Protein AF-A0A836UHG2-F1 (afdb_monomer_lite)

pLDDT: mean 84.8, std 13.25, range [33.22, 97.25]

Structure (mmCIF, N/CA/C/O backbone):
data_AF-A0A836UHG2-F1
#
_entry.id   AF-A0A836UHG2-F1
#
loop_
_atom_site.group_PDB
_atom_site.id
_atom_site.type_symbol
_atom_site.label_atom_id
_atom_site.label_alt_id
_atom_site.label_comp_id
_atom_site.label_asym_id
_atom_site.label_entity_id
_atom_site.label_seq_id
_atom_site.pdbx_PDB_ins_code
_atom_site.Cartn_x
_atom_site.Cartn_y
_atom_site.Cartn_z
_atom_site.occupancy
_atom_site.B_iso_or_equiv
_atom_site.auth_seq_id
_atom_site.auth_comp_id
_atom_site.auth_asym_id
_atom_site.auth_atom_id
_atom_site.pdbx_PDB_model_num
ATOM 1 N N . MET A 1 1 ? -30.966 6.995 5.534 1.00 38.66 1 MET A N 1
ATOM 2 C CA . MET A 1 1 ? -29.952 7.914 4.974 1.00 38.66 1 MET A CA 1
ATOM 3 C C . MET A 1 1 ? -28.643 7.606 5.681 1.00 38.66 1 MET A C 1
ATOM 5 O O . MET A 1 1 ? -28.477 8.060 6.799 1.00 38.66 1 MET A O 1
ATOM 9 N N . GLN A 1 2 ? -27.803 6.732 5.120 1.00 44.62 2 GLN A N 1
ATOM 10 C CA . GLN A 1 2 ? -26.556 6.280 5.769 1.00 44.62 2 GLN A CA 1
ATOM 11 C C . GLN A 1 2 ? -25.482 5.831 4.751 1.00 44.62 2 GLN A C 1
ATOM 13 O O . GLN A 1 2 ? -24.629 5.022 5.074 1.00 44.62 2 GLN A O 1
ATOM 18 N N . MET A 1 3 ? -25.525 6.335 3.509 1.00 44.25 3 MET A N 1
ATOM 19 C CA . MET A 1 3 ? -24.580 5.938 2.446 1.00 44.25 3 MET A CA 1
ATOM 20 C C . MET A 1 3 ? -23.445 6.946 2.197 1.00 44.25 3 MET A C 1
ATOM 22 O O . MET A 1 3 ? -22.559 6.649 1.415 1.00 44.25 3 MET A O 1
ATOM 26 N N . GLN A 1 4 ? -23.440 8.122 2.838 1.00 51.31 4 GLN A N 1
ATOM 27 C CA . GLN A 1 4 ? -22.414 9.149 2.573 1.00 51.31 4 GLN A CA 1
ATOM 28 C C . GLN A 1 4 ? -21.126 8.986 3.391 1.00 51.31 4 GLN A C 1
ATOM 30 O O . GLN A 1 4 ? -20.094 9.501 2.979 1.00 51.31 4 GLN A O 1
ATOM 35 N N . THR A 1 5 ? -21.163 8.288 4.529 1.00 56.12 5 THR A N 1
ATOM 36 C CA . THR A 1 5 ? -20.009 8.220 5.440 1.00 56.12 5 THR A CA 1
ATOM 37 C C . THR A 1 5 ? -18.898 7.311 4.900 1.00 56.12 5 THR A C 1
ATOM 39 O O . THR A 1 5 ? -17.748 7.728 4.866 1.00 56.12 5 THR A O 1
ATOM 42 N N . GLY A 1 6 ? -19.245 6.134 4.362 1.00 64.19 6 GLY A N 1
ATOM 43 C CA . GLY A 1 6 ? -18.251 5.149 3.910 1.00 64.19 6 GLY A CA 1
ATOM 44 C C . GLY A 1 6 ? -17.479 5.544 2.645 1.00 64.19 6 GLY A C 1
ATOM 45 O O . GLY A 1 6 ? -16.294 5.259 2.538 1.00 64.19 6 GLY A O 1
ATOM 46 N N . GLU A 1 7 ? -18.109 6.243 1.695 1.00 67.50 7 GLU A N 1
ATOM 47 C CA . GLU A 1 7 ? -17.431 6.681 0.461 1.00 67.50 7 GLU A CA 1
ATOM 48 C C . GLU A 1 7 ? -16.436 7.821 0.731 1.00 67.50 7 GLU A C 1
ATOM 50 O O . GLU A 1 7 ? -15.350 7.859 0.151 1.00 67.50 7 GLU A O 1
ATOM 55 N N . PHE A 1 8 ? -16.767 8.720 1.664 1.00 69.31 8 PHE A N 1
ATOM 56 C CA . PHE A 1 8 ? -15.872 9.794 2.090 1.00 69.31 8 PHE A CA 1
ATOM 57 C C . PHE A 1 8 ? -14.673 9.253 2.884 1.00 69.31 8 PHE A C 1
ATOM 59 O O . PHE A 1 8 ? -13.538 9.647 2.625 1.00 69.31 8 PHE A O 1
ATOM 66 N N . GLU A 1 9 ? -14.910 8.311 3.800 1.00 71.19 9 GLU A N 1
ATOM 67 C CA . GLU A 1 9 ? -13.854 7.627 4.559 1.00 71.19 9 GLU A CA 1
ATOM 68 C C . GLU A 1 9 ? -12.925 6.819 3.645 1.00 71.19 9 GLU A C 1
ATOM 70 O O . GLU A 1 9 ? -11.705 6.942 3.750 1.00 71.19 9 GLU A O 1
ATOM 75 N N . ALA A 1 10 ? -13.487 6.069 2.692 1.00 70.88 10 ALA A N 1
ATOM 76 C CA . ALA A 1 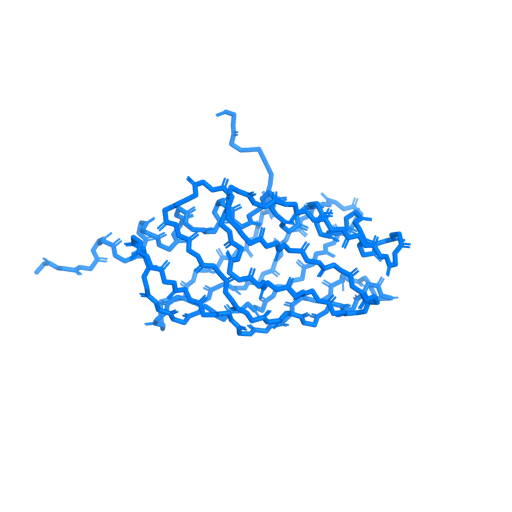10 ? -12.711 5.339 1.694 1.00 70.88 10 ALA A CA 1
ATOM 77 C C . ALA A 1 10 ? -11.867 6.287 0.829 1.00 70.88 10 ALA A C 1
ATOM 79 O O . ALA A 1 10 ? -10.689 6.030 0.601 1.00 70.88 10 ALA A O 1
ATOM 80 N N . THR A 1 11 ? -12.434 7.415 0.393 1.00 74.00 11 THR A N 1
ATOM 81 C CA . THR A 1 11 ? -11.700 8.421 -0.392 1.00 74.00 11 THR A CA 1
ATOM 82 C C . THR A 1 11 ? -10.532 9.017 0.398 1.00 74.00 11 THR A C 1
ATOM 84 O O . THR A 1 11 ? -9.431 9.143 -0.135 1.00 74.00 11 THR A O 1
ATOM 87 N N . ASN A 1 12 ? -10.742 9.350 1.674 1.00 75.00 12 ASN A N 1
ATOM 88 C CA . ASN A 1 12 ? -9.687 9.887 2.534 1.00 75.00 12 ASN A CA 1
ATOM 89 C C . ASN A 1 12 ? -8.569 8.853 2.766 1.00 75.00 12 ASN A C 1
ATOM 91 O O . ASN A 1 12 ? -7.389 9.174 2.661 1.00 75.00 12 ASN A O 1
ATOM 95 N N . LEU A 1 13 ? -8.930 7.583 2.981 1.00 77.00 13 LEU A N 1
ATOM 96 C CA . LEU A 1 13 ? -7.965 6.489 3.093 1.00 77.00 13 LEU A CA 1
ATOM 97 C C . LEU A 1 13 ? -7.116 6.336 1.822 1.00 77.00 13 LEU A C 1
ATOM 99 O O . LEU A 1 13 ? -5.897 6.189 1.907 1.00 77.00 13 LEU A O 1
ATOM 103 N N . VAL A 1 14 ? -7.744 6.387 0.643 1.00 78.06 14 VAL A N 1
ATOM 104 C CA . VAL A 1 14 ? -7.039 6.321 -0.648 1.00 78.06 14 VAL A CA 1
ATOM 105 C C . VAL A 1 14 ? -5.991 7.432 -0.751 1.00 78.06 14 VAL A C 1
ATOM 107 O O . VAL A 1 14 ? -4.883 7.176 -1.220 1.00 78.06 14 VAL A O 1
ATOM 110 N N . GLN A 1 15 ? -6.298 8.638 -0.264 1.00 74.94 15 GLN A N 1
ATOM 111 C CA . GLN A 1 15 ? -5.358 9.763 -0.242 1.00 74.94 15 GLN A CA 1
ATOM 112 C C . GLN A 1 15 ? -4.185 9.539 0.719 1.00 74.94 15 GLN A C 1
ATOM 114 O O . GLN A 1 15 ? -3.049 9.846 0.363 1.00 74.94 15 GLN A O 1
ATOM 119 N N . THR A 1 16 ? -4.419 8.966 1.900 1.00 74.56 16 THR A N 1
ATOM 120 C CA . THR A 1 16 ? -3.332 8.609 2.825 1.00 74.56 16 THR A CA 1
ATOM 121 C C . THR A 1 16 ? -2.408 7.550 2.213 1.00 74.56 16 THR A C 1
ATOM 123 O O . THR A 1 16 ? -1.185 7.707 2.207 1.00 74.56 16 THR A O 1
ATOM 126 N N . LEU A 1 17 ? -2.982 6.498 1.617 1.00 80.00 17 LEU A N 1
ATOM 127 C CA . LEU A 1 17 ? -2.232 5.414 0.968 1.00 80.00 17 LEU A CA 1
ATOM 128 C C . LEU A 1 17 ? -1.409 5.891 -0.229 1.00 80.00 17 LEU A C 1
ATOM 130 O O . LEU A 1 17 ? -0.365 5.317 -0.533 1.00 80.00 17 LEU A O 1
ATOM 134 N N . ALA A 1 18 ? -1.867 6.948 -0.891 1.00 80.06 18 ALA A N 1
ATOM 135 C CA . ALA A 1 18 ? -1.249 7.552 -2.060 1.00 80.06 18 ALA A CA 1
ATOM 136 C C . ALA A 1 18 ? 0.246 7.860 -1.834 1.00 80.06 18 ALA A C 1
ATOM 138 O O . ALA A 1 18 ? 1.112 7.457 -2.619 1.00 80.06 18 ALA A O 1
ATOM 139 N N . VAL A 1 19 ? 0.559 8.504 -0.703 1.00 79.19 19 VAL A N 1
ATOM 140 C CA . VAL A 1 19 ? 1.932 8.871 -0.327 1.00 79.19 19 VAL A CA 1
ATOM 141 C C . VAL A 1 19 ? 2.766 7.627 -0.028 1.00 79.19 19 VAL A C 1
ATOM 143 O O . VAL A 1 19 ? 3.877 7.490 -0.549 1.00 79.19 19 VAL A O 1
ATOM 146 N N . THR A 1 20 ? 2.225 6.696 0.761 1.00 85.88 20 THR A N 1
ATOM 147 C CA . THR A 1 20 ? 2.912 5.446 1.106 1.00 85.88 20 THR A CA 1
ATOM 148 C C . THR A 1 20 ? 3.215 4.616 -0.138 1.00 85.88 20 THR A C 1
ATOM 150 O O . THR A 1 20 ? 4.337 4.137 -0.293 1.00 85.88 20 THR A O 1
ATOM 153 N N . PHE A 1 21 ? 2.272 4.497 -1.076 1.00 87.88 21 PHE A N 1
ATOM 154 C CA . PHE A 1 21 ? 2.483 3.770 -2.326 1.00 87.88 21 PHE A CA 1
ATOM 155 C C . PHE A 1 21 ? 3.523 4.439 -3.212 1.00 87.88 21 PHE A C 1
ATOM 157 O O . PHE A 1 21 ? 4.369 3.745 -3.767 1.00 87.88 21 PHE A O 1
ATOM 164 N N . GLN A 1 22 ? 3.535 5.768 -3.315 1.00 84.25 22 GLN A N 1
ATOM 165 C CA . GLN A 1 22 ? 4.571 6.456 -4.081 1.00 84.25 22 GLN A CA 1
ATOM 166 C C . GLN A 1 22 ? 5.971 6.176 -3.518 1.00 84.25 22 GLN A C 1
ATOM 168 O O . GLN A 1 22 ? 6.900 5.889 -4.276 1.00 84.25 22 GLN A O 1
ATOM 173 N N . GLN A 1 23 ? 6.134 6.236 -2.197 1.00 83.69 23 GLN A N 1
ATOM 174 C CA . GLN A 1 23 ? 7.415 5.919 -1.569 1.00 83.69 23 GLN A CA 1
ATOM 175 C C . GLN A 1 23 ? 7.758 4.426 -1.706 1.00 83.69 23 GLN A C 1
ATOM 177 O O . GLN A 1 23 ? 8.910 4.084 -1.976 1.00 83.69 23 GLN A O 1
ATOM 182 N N . GLY A 1 24 ? 6.755 3.548 -1.623 1.00 84.75 24 GLY A N 1
ATOM 183 C CA . GLY A 1 24 ? 6.884 2.124 -1.913 1.00 84.75 24 GLY A CA 1
ATOM 184 C C . GLY A 1 24 ? 7.374 1.853 -3.331 1.00 84.75 24 GLY A C 1
ATOM 185 O O . GLY A 1 24 ? 8.263 1.030 -3.506 1.00 84.75 24 GLY A O 1
ATOM 186 N N . ILE A 1 25 ? 6.883 2.578 -4.344 1.00 86.75 25 ILE A N 1
ATOM 187 C CA . ILE A 1 25 ? 7.352 2.449 -5.733 1.00 86.75 25 ILE A CA 1
ATOM 188 C C . ILE A 1 25 ? 8.843 2.779 -5.835 1.00 86.75 25 ILE A C 1
ATOM 190 O O . ILE A 1 25 ? 9.585 2.060 -6.506 1.00 86.75 25 ILE A O 1
ATOM 194 N N . VAL A 1 26 ? 9.298 3.844 -5.169 1.00 85.06 26 VAL A N 1
ATOM 195 C CA . VAL A 1 26 ? 10.723 4.215 -5.151 1.00 85.06 26 VAL A CA 1
ATOM 196 C C . VAL A 1 26 ? 11.557 3.112 -4.491 1.00 85.06 26 VAL A C 1
ATOM 198 O O . VAL A 1 26 ? 12.581 2.712 -5.043 1.00 85.06 26 VAL A O 1
ATOM 201 N N . ALA A 1 27 ? 11.099 2.573 -3.358 1.00 84.62 27 ALA A N 1
ATOM 202 C CA . ALA A 1 27 ? 11.763 1.462 -2.677 1.00 84.62 27 ALA A CA 1
ATOM 203 C C . ALA A 1 27 ? 11.755 0.166 -3.514 1.00 84.62 27 ALA A C 1
ATOM 205 O O . ALA A 1 27 ? 12.769 -0.517 -3.608 1.00 84.62 27 ALA A O 1
ATOM 206 N N . ALA A 1 28 ? 10.656 -0.146 -4.203 1.00 83.69 28 ALA A N 1
ATOM 207 C CA . ALA A 1 28 ? 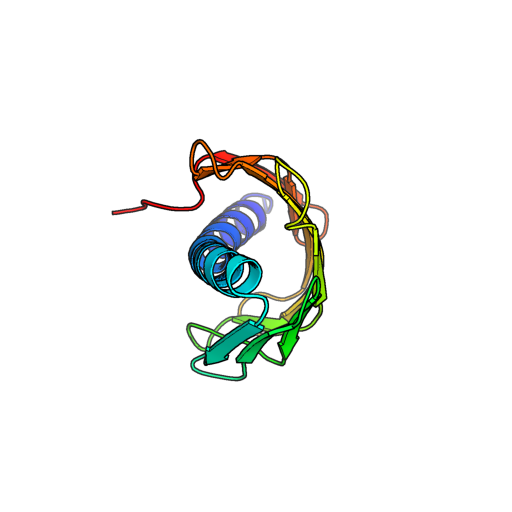10.540 -1.317 -5.073 1.00 83.69 28 ALA A CA 1
ATOM 208 C C . ALA A 1 28 ? 11.511 -1.254 -6.257 1.00 83.69 28 ALA A C 1
ATOM 210 O O . ALA A 1 28 ? 12.114 -2.261 -6.616 1.00 83.69 28 ALA A O 1
ATOM 211 N N . GLN A 1 29 ? 11.721 -0.066 -6.829 1.00 80.75 29 GLN A N 1
ATOM 212 C CA . GLN A 1 29 ? 12.730 0.143 -7.873 1.00 80.75 29 GLN A CA 1
ATOM 213 C C . GLN A 1 29 ? 14.163 -0.020 -7.349 1.00 80.75 29 GLN A C 1
ATOM 215 O O . GLN A 1 29 ? 15.043 -0.433 -8.102 1.00 80.75 29 GLN A O 1
ATOM 220 N N . ALA A 1 30 ? 14.398 0.280 -6.070 1.00 82.25 30 ALA A N 1
ATOM 221 C CA . ALA A 1 30 ? 15.662 -0.008 -5.398 1.00 82.25 30 ALA A CA 1
ATOM 222 C C . ALA A 1 30 ? 15.797 -1.489 -4.977 1.00 82.25 30 ALA A C 1
ATOM 224 O O . ALA A 1 30 ? 16.903 -1.935 -4.685 1.00 82.25 30 ALA A O 1
ATOM 225 N N . GLY A 1 31 ? 14.698 -2.253 -4.977 1.00 76.31 31 GLY A N 1
ATOM 226 C CA . GLY A 1 31 ? 14.620 -3.664 -4.580 1.00 76.31 31 GLY A CA 1
ATOM 227 C C . GLY A 1 31 ? 14.422 -3.896 -3.077 1.00 76.31 31 GLY A C 1
ATOM 228 O O . GLY A 1 31 ? 14.068 -5.005 -2.670 1.00 76.31 31 GLY A O 1
ATOM 229 N N . GLU A 1 32 ? 14.606 -2.862 -2.257 1.00 87.38 32 GLU A N 1
ATOM 230 C CA . GLU A 1 32 ? 14.424 -2.893 -0.808 1.00 87.38 32 GLU A CA 1
ATOM 231 C C . GLU A 1 32 ? 14.139 -1.493 -0.243 1.00 87.38 32 GLU A C 1
ATOM 233 O O . GLU A 1 32 ? 14.490 -0.472 -0.840 1.00 87.38 32 GLU A O 1
ATOM 238 N N . GLY A 1 33 ? 13.519 -1.434 0.936 1.00 89.75 33 GLY A N 1
ATOM 239 C CA . GLY A 1 33 ? 13.365 -0.195 1.698 1.00 89.75 33 GLY A CA 1
ATOM 240 C C . GLY A 1 33 ? 12.395 -0.327 2.866 1.00 89.75 33 GLY A C 1
ATOM 241 O O . GLY A 1 33 ? 11.645 -1.297 2.964 1.00 89.75 33 GLY A O 1
ATOM 242 N N . SER A 1 34 ? 12.390 0.658 3.760 1.00 92.56 34 SER A N 1
ATOM 243 C CA . SER A 1 34 ? 11.421 0.730 4.853 1.00 92.56 34 SER A CA 1
ATOM 244 C C . SER A 1 34 ? 11.027 2.166 5.158 1.00 92.56 34 SER A C 1
ATOM 246 O O . SER A 1 34 ? 11.806 3.100 4.966 1.00 92.56 34 SER A O 1
ATOM 248 N N . ILE A 1 35 ? 9.800 2.324 5.640 1.00 90.56 35 ILE A N 1
ATOM 249 C CA . ILE A 1 35 ? 9.210 3.596 6.035 1.00 90.56 35 ILE A CA 1
ATOM 250 C C . ILE A 1 35 ? 8.613 3.401 7.420 1.00 90.56 35 ILE A C 1
ATOM 252 O O . ILE A 1 35 ? 7.742 2.552 7.616 1.00 90.56 35 ILE A O 1
ATOM 256 N N . GLU A 1 36 ? 9.097 4.182 8.377 1.00 93.31 36 GLU A N 1
ATOM 257 C CA . GLU A 1 36 ? 8.551 4.195 9.731 1.00 93.31 36 GLU A CA 1
ATOM 258 C C . GLU A 1 36 ? 7.265 5.023 9.754 1.00 93.31 36 GLU A C 1
ATOM 260 O O . GLU A 1 36 ? 7.210 6.119 9.188 1.00 93.31 36 GLU A O 1
ATOM 265 N N . GLY A 1 37 ? 6.227 4.487 10.393 1.00 90.00 37 GLY A N 1
ATOM 266 C CA . GLY A 1 37 ? 5.051 5.268 10.761 1.00 90.00 37 GLY A CA 1
ATOM 267 C C . GLY A 1 37 ? 5.270 6.002 12.085 1.00 90.00 37 GLY A C 1
ATOM 268 O O . GLY A 1 37 ? 6.303 5.857 12.739 1.00 90.00 37 GLY A O 1
ATOM 269 N N . ILE A 1 38 ? 4.257 6.740 12.540 1.00 93.56 38 ILE A N 1
ATOM 270 C CA . ILE A 1 38 ? 4.144 7.097 13.963 1.00 93.56 38 ILE A CA 1
ATOM 271 C C . ILE A 1 38 ? 4.052 5.821 14.814 1.00 93.56 38 ILE A C 1
ATOM 273 O O . ILE A 1 38 ? 4.592 5.768 15.920 1.00 93.56 38 ILE A O 1
ATOM 277 N N . SER A 1 39 ? 3.399 4.787 14.279 1.00 94.56 39 SER A N 1
ATOM 278 C CA . SER A 1 39 ? 3.421 3.422 14.800 1.00 94.56 39 SER A CA 1
ATOM 279 C C . SER A 1 39 ? 3.695 2.433 13.674 1.00 94.56 39 SER A C 1
ATOM 281 O O . SER A 1 39 ? 3.287 2.655 12.533 1.00 94.56 39 SER A O 1
ATOM 283 N N . GLY A 1 40 ? 4.353 1.327 14.022 1.00 96.19 40 GLY A N 1
ATOM 284 C CA . GLY A 1 40 ? 4.659 0.244 13.096 1.00 96.19 40 GLY A CA 1
ATOM 285 C C . GLY A 1 40 ? 5.495 0.691 11.899 1.00 96.19 40 GLY A C 1
ATOM 286 O O . GLY A 1 40 ? 6.079 1.776 11.879 1.00 96.19 40 GLY A O 1
ATOM 287 N N . LYS A 1 41 ? 5.557 -0.166 10.882 1.00 95.94 41 LYS A N 1
ATOM 288 C CA . LYS A 1 41 ? 6.382 0.093 9.700 1.00 95.94 41 LYS A CA 1
ATOM 289 C C . LYS A 1 41 ? 5.789 -0.498 8.434 1.00 95.94 41 LYS A C 1
ATOM 291 O O . LYS A 1 41 ? 5.132 -1.540 8.449 1.00 95.94 41 LYS A O 1
ATOM 296 N N . PHE A 1 42 ? 6.118 0.150 7.331 1.00 95.19 42 PHE A N 1
ATOM 297 C CA . PHE A 1 42 ? 5.960 -0.375 5.989 1.00 95.19 42 PHE A CA 1
ATOM 298 C C . PHE A 1 42 ? 7.337 -0.796 5.459 1.00 95.19 42 PHE A C 1
ATOM 300 O O . PHE A 1 42 ? 8.335 -0.106 5.668 1.00 95.19 42 PHE A O 1
ATOM 307 N N . SER A 1 43 ? 7.433 -1.960 4.823 1.00 95.38 43 SER A N 1
ATOM 308 C CA . SER A 1 43 ? 8.691 -2.509 4.307 1.00 95.38 43 SER A CA 1
ATOM 309 C C . SER A 1 43 ? 8.511 -3.080 2.908 1.00 95.38 43 SER A C 1
ATOM 311 O O . SER A 1 43 ? 7.528 -3.758 2.626 1.00 95.38 43 SER A O 1
ATOM 313 N N . VAL A 1 44 ? 9.498 -2.849 2.050 1.00 93.94 44 VAL A N 1
ATOM 314 C CA . VAL A 1 44 ? 9.585 -3.413 0.706 1.00 93.94 44 VAL A CA 1
ATOM 315 C C . VAL A 1 44 ? 10.747 -4.393 0.671 1.00 93.94 44 VAL A C 1
ATOM 317 O O . VAL A 1 44 ? 11.879 -4.027 0.987 1.00 93.94 44 VAL A O 1
ATOM 320 N N . VAL A 1 45 ? 10.462 -5.637 0.292 1.00 90.00 45 VAL A N 1
ATOM 321 C CA . VAL A 1 45 ? 11.455 -6.701 0.119 1.00 90.00 45 VAL A CA 1
ATOM 322 C C . VAL A 1 45 ? 11.134 -7.446 -1.172 1.00 90.00 45 VAL A C 1
ATOM 324 O O . VAL A 1 45 ? 10.195 -8.240 -1.219 1.00 90.00 45 VAL A O 1
ATOM 327 N N . GLY A 1 46 ? 11.901 -7.192 -2.234 1.00 89.69 46 GLY A N 1
ATOM 328 C CA . GLY A 1 46 ? 11.619 -7.768 -3.549 1.00 89.69 46 GLY A CA 1
ATOM 329 C C . GLY A 1 46 ? 10.252 -7.330 -4.086 1.00 89.69 46 GLY A C 1
ATOM 330 O O . GLY A 1 46 ? 9.978 -6.137 -4.194 1.00 89.69 46 GLY A O 1
ATOM 331 N N . ASP A 1 47 ? 9.392 -8.297 -4.408 1.00 92.31 47 ASP A N 1
ATOM 332 C CA . ASP A 1 47 ? 8.019 -8.090 -4.885 1.00 92.31 47 ASP A CA 1
ATOM 333 C C . ASP A 1 47 ? 6.987 -7.998 -3.747 1.00 92.31 47 ASP A C 1
ATOM 335 O O . ASP A 1 47 ? 5.784 -7.993 -4.001 1.00 92.31 47 ASP A O 1
ATOM 339 N N . ARG A 1 48 ? 7.429 -7.942 -2.484 1.00 94.69 48 ARG A N 1
ATOM 340 C CA . ARG A 1 48 ? 6.557 -7.968 -1.304 1.00 94.69 48 ARG A CA 1
ATOM 341 C C . ARG A 1 48 ? 6.597 -6.645 -0.562 1.00 94.69 48 ARG A C 1
ATOM 343 O O . ARG A 1 48 ? 7.657 -6.148 -0.185 1.00 94.69 48 ARG A O 1
ATOM 350 N N . TRP A 1 49 ? 5.417 -6.082 -0.358 1.00 95.19 49 TRP A N 1
ATOM 351 C CA . TRP A 1 49 ? 5.171 -4.826 0.336 1.00 95.19 49 TRP A CA 1
ATOM 352 C C . TRP A 1 49 ? 4.401 -5.136 1.604 1.00 95.19 49 TRP A C 1
ATOM 354 O O . TRP A 1 49 ? 3.218 -5.453 1.547 1.00 95.19 49 TRP A O 1
ATOM 364 N N . ARG A 1 50 ? 5.074 -5.081 2.746 1.00 96.38 50 ARG A N 1
ATOM 365 C CA . ARG A 1 50 ? 4.538 -5.545 4.019 1.00 96.38 50 ARG A CA 1
ATOM 366 C C . ARG A 1 50 ? 4.235 -4.385 4.950 1.00 96.38 50 ARG A C 1
ATOM 368 O O . ARG A 1 50 ? 5.086 -3.523 5.167 1.00 96.38 50 ARG A O 1
ATOM 375 N N . PHE A 1 51 ? 3.046 -4.419 5.530 1.00 96.62 51 PHE A N 1
ATOM 376 C CA . PHE A 1 51 ? 2.566 -3.493 6.542 1.00 96.62 51 PHE A CA 1
ATOM 377 C C . PHE A 1 51 ? 2.497 -4.245 7.874 1.00 96.62 51 PHE A C 1
ATOM 379 O O . PHE A 1 51 ? 1.874 -5.303 7.960 1.00 96.62 51 PHE A O 1
ATOM 386 N N . GLU A 1 52 ? 3.199 -3.743 8.889 1.00 97.06 52 GLU A N 1
ATOM 387 C CA . GLU A 1 52 ? 3.210 -4.317 10.240 1.00 97.06 52 GLU A CA 1
ATOM 388 C C . GLU A 1 52 ? 2.797 -3.233 11.236 1.00 97.06 52 GLU A C 1
ATOM 390 O O . GLU A 1 52 ? 3.631 -2.428 11.670 1.00 97.06 52 GLU A O 1
ATOM 395 N N . GLY A 1 53 ? 1.500 -3.180 11.546 1.00 95.81 53 GLY A N 1
ATOM 396 C CA . GLY A 1 53 ? 0.867 -2.157 12.376 1.00 95.81 53 GLY A CA 1
ATOM 397 C C . GLY A 1 53 ? 1.161 -0.734 11.904 1.00 95.81 53 GLY A C 1
ATOM 398 O O . GLY A 1 53 ? 1.300 0.168 12.735 1.00 95.81 53 GLY A O 1
ATOM 399 N N . TYR A 1 54 ? 1.352 -0.548 10.594 1.00 95.62 54 TYR A N 1
ATOM 400 C CA . TYR A 1 54 ? 1.814 0.709 10.018 1.00 95.62 54 TYR A CA 1
ATOM 401 C C . TYR A 1 54 ? 0.739 1.777 10.159 1.00 95.62 54 TYR A C 1
ATOM 403 O O . TYR A 1 54 ? -0.390 1.599 9.710 1.00 95.62 54 TYR A O 1
ATOM 411 N N . SER A 1 55 ? 1.108 2.900 10.758 1.00 93.00 55 SER A N 1
ATOM 412 C CA . SER A 1 55 ? 0.241 4.056 10.914 1.00 93.00 55 SER A CA 1
ATOM 413 C C . SER A 1 55 ? 1.051 5.330 10.682 1.00 93.00 55 SER A C 1
ATOM 415 O O . SER A 1 55 ? 1.868 5.686 11.539 1.00 93.00 55 SER A O 1
ATOM 417 N N . PRO A 1 56 ? 0.876 6.017 9.540 1.00 87.50 56 PRO A N 1
ATOM 418 C CA . PRO A 1 56 ? 1.588 7.262 9.265 1.00 87.50 56 PRO A CA 1
ATOM 419 C C . PRO A 1 56 ? 1.172 8.392 10.218 1.00 87.50 56 PRO A C 1
ATOM 421 O O . PRO A 1 56 ? 2.023 9.165 10.649 1.00 87.50 56 PRO A O 1
ATOM 424 N N . GLU A 1 57 ? -0.114 8.464 10.569 1.00 88.00 57 GLU A N 1
ATOM 425 C CA . GLU A 1 57 ? -0.720 9.527 11.383 1.00 88.00 57 GLU A CA 1
ATOM 426 C C . GLU A 1 57 ? -1.106 9.108 12.816 1.00 88.00 57 GLU A C 1
ATOM 428 O O . GLU A 1 57 ? -1.399 9.965 13.647 1.00 88.00 57 GLU A O 1
ATOM 433 N N . GLY A 1 58 ? -1.070 7.813 13.142 1.00 89.00 58 GLY A N 1
ATOM 434 C CA . GLY A 1 58 ? -1.416 7.285 14.468 1.00 89.00 58 GLY A CA 1
ATOM 435 C C . GLY A 1 58 ? -2.910 7.023 14.700 1.00 89.00 58 GLY A C 1
ATOM 436 O O . GLY A 1 58 ? -3.280 6.617 15.801 1.00 89.00 58 GLY A O 1
ATOM 437 N N . GLU A 1 59 ? -3.767 7.249 13.699 1.00 89.56 59 GLU A N 1
ATOM 438 C CA . GLU A 1 59 ? -5.226 7.082 13.812 1.00 89.56 59 GLU A CA 1
ATOM 439 C C . GLU A 1 59 ? -5.741 5.808 13.130 1.00 89.56 59 GLU A C 1
ATOM 441 O O . GLU A 1 59 ? -6.618 5.130 13.672 1.00 89.56 59 GLU A O 1
ATOM 446 N N . VAL A 1 60 ? -5.187 5.464 11.964 1.00 89.44 60 VAL A N 1
ATOM 447 C CA . VAL A 1 60 ? -5.492 4.237 11.214 1.00 89.44 60 VAL A CA 1
ATOM 448 C C . VAL A 1 60 ? -4.250 3.359 11.173 1.00 89.44 60 VAL A C 1
ATOM 450 O O . VAL A 1 60 ? -3.159 3.840 10.870 1.00 89.44 60 VAL A O 1
ATOM 453 N N . PHE A 1 61 ? -4.410 2.078 11.481 1.00 93.81 61 PHE A N 1
ATOM 454 C CA . PHE A 1 61 ? -3.345 1.080 11.470 1.00 93.81 61 PHE A CA 1
ATOM 455 C C . PHE A 1 61 ? -3.602 0.082 10.352 1.00 93.81 61 PHE A C 1
ATOM 457 O O . PHE A 1 61 ? -4.730 -0.385 10.187 1.00 93.81 61 PHE A O 1
ATOM 464 N N . ILE A 1 62 ? -2.547 -0.225 9.607 1.00 95.00 62 ILE A N 1
ATOM 465 C CA . ILE A 1 62 ? -2.578 -1.072 8.424 1.00 95.00 62 ILE A CA 1
ATOM 466 C C . ILE A 1 62 ? -1.692 -2.285 8.680 1.00 95.00 62 ILE A C 1
ATOM 468 O O . ILE A 1 62 ? -0.502 -2.147 8.988 1.00 95.00 62 ILE A O 1
ATOM 472 N N . ASP A 1 63 ? -2.268 -3.464 8.500 1.00 97.25 63 ASP A N 1
ATOM 473 C CA . ASP A 1 63 ? -1.576 -4.744 8.543 1.00 97.25 63 ASP A CA 1
ATOM 474 C C . ASP A 1 63 ? -1.813 -5.511 7.242 1.00 97.25 63 ASP A C 1
ATOM 476 O O . ASP A 1 63 ? -2.829 -5.342 6.573 1.00 97.25 63 ASP A O 1
ATOM 480 N N . GLY A 1 64 ? -0.857 -6.356 6.864 1.00 97.00 64 GLY A N 1
ATOM 481 C CA . GLY A 1 64 ? -0.990 -7.237 5.706 1.00 97.00 64 GLY A CA 1
ATOM 482 C C . GLY A 1 64 ? 0.117 -7.050 4.681 1.00 97.00 64 GLY A C 1
ATOM 483 O O . GLY A 1 64 ? 1.207 -6.550 4.977 1.00 97.00 64 GLY A O 1
ATOM 484 N N . GLU A 1 65 ? -0.135 -7.520 3.464 1.00 96.75 65 GLU A N 1
ATOM 485 C CA . GLU A 1 65 ? 0.887 -7.570 2.429 1.00 96.75 65 GLU A CA 1
ATOM 486 C C . GLU A 1 65 ? 0.307 -7.374 1.030 1.00 96.75 65 GLU A C 1
ATOM 488 O O . GLU A 1 65 ? -0.704 -7.969 0.656 1.00 96.75 65 GLU A O 1
ATOM 493 N N . LEU A 1 66 ? 1.008 -6.575 0.228 1.00 96.31 66 LEU A N 1
ATOM 494 C CA . LEU A 1 66 ? 0.777 -6.442 -1.201 1.00 96.31 66 LEU A CA 1
ATOM 495 C C . LEU A 1 66 ? 1.890 -7.155 -1.975 1.00 96.31 66 LEU A C 1
ATOM 497 O O . LEU A 1 66 ? 3.065 -7.114 -1.609 1.00 96.31 66 LEU A O 1
ATOM 501 N N . THR A 1 67 ? 1.515 -7.789 -3.079 1.00 95.38 67 THR A N 1
ATOM 502 C CA . THR A 1 67 ? 2.440 -8.253 -4.113 1.00 95.38 67 THR A CA 1
ATOM 503 C C . THR A 1 67 ? 2.558 -7.174 -5.183 1.00 95.38 67 THR A C 1
ATOM 505 O O . THR A 1 67 ? 1.545 -6.700 -5.704 1.00 95.38 67 THR A O 1
ATOM 508 N N . VAL A 1 68 ? 3.791 -6.799 -5.516 1.00 92.94 68 VAL A N 1
ATOM 509 C CA . VAL A 1 68 ? 4.115 -5.761 -6.493 1.00 92.94 68 VAL A CA 1
ATOM 510 C C . VAL A 1 68 ? 5.073 -6.303 -7.538 1.00 92.94 68 VAL A C 1
ATOM 512 O O . VAL A 1 68 ? 6.250 -6.527 -7.265 1.00 92.94 68 VAL A O 1
ATOM 515 N N . ASP A 1 69 ? 4.589 -6.459 -8.767 1.00 90.00 69 ASP A N 1
ATOM 516 C CA . ASP A 1 69 ? 5.447 -6.832 -9.888 1.00 90.00 69 ASP A CA 1
ATOM 517 C C . ASP A 1 69 ? 6.021 -5.580 -10.559 1.00 90.00 69 ASP A C 1
ATOM 519 O O . ASP A 1 69 ? 5.427 -4.993 -11.469 1.00 90.00 69 ASP A O 1
ATOM 523 N N . ALA A 1 70 ? 7.199 -5.172 -10.085 1.00 83.81 70 ALA A N 1
ATOM 524 C CA . ALA A 1 70 ? 7.951 -4.047 -10.633 1.00 83.81 70 ALA A CA 1
ATOM 525 C C . ALA A 1 70 ? 8.714 -4.387 -11.932 1.00 83.81 70 ALA A C 1
ATOM 527 O O . ALA A 1 70 ? 9.316 -3.495 -12.533 1.00 83.81 70 ALA A O 1
ATOM 528 N N . THR A 1 71 ? 8.712 -5.654 -12.375 1.00 84.44 71 THR A N 1
ATOM 529 C CA . THR A 1 71 ? 9.444 -6.100 -13.576 1.00 84.44 71 THR A CA 1
ATOM 530 C C . THR A 1 71 ? 8.674 -5.853 -14.875 1.00 84.44 71 THR A C 1
ATOM 532 O O . THR A 1 71 ? 9.265 -5.862 -15.957 1.00 84.44 71 THR A O 1
ATOM 535 N N . GLN A 1 72 ? 7.370 -5.587 -14.772 1.00 86.56 72 GLN A N 1
ATOM 536 C CA . GLN A 1 72 ? 6.492 -5.245 -15.887 1.00 86.56 72 GLN A CA 1
ATOM 537 C C . GLN A 1 72 ? 6.083 -3.763 -15.878 1.00 86.56 72 GLN A C 1
ATOM 539 O O . GLN A 1 72 ? 6.189 -3.058 -14.872 1.00 86.56 72 GLN A O 1
ATOM 544 N N . GLN A 1 73 ? 5.616 -3.277 -17.031 1.00 89.00 73 GLN A N 1
ATOM 545 C CA . GLN A 1 73 ? 5.006 -1.955 -17.169 1.00 89.00 73 GLN A CA 1
ATOM 546 C C . GLN A 1 73 ? 3.645 -2.067 -17.874 1.00 89.00 73 GLN A C 1
ATOM 548 O O . GLN A 1 73 ? 3.610 -2.580 -18.997 1.00 89.00 73 GLN A O 1
ATOM 553 N N . PRO A 1 74 ? 2.549 -1.565 -17.265 1.00 91.44 74 PRO A N 1
ATOM 554 C CA . PRO A 1 74 ? 2.477 -0.954 -15.927 1.00 91.44 74 PRO A CA 1
ATOM 555 C C . PRO A 1 74 ? 2.774 -1.957 -14.796 1.00 91.44 74 PRO A C 1
ATOM 557 O O . PRO A 1 74 ? 2.497 -3.144 -14.935 1.00 91.44 74 PRO A O 1
ATOM 560 N N . MET A 1 75 ? 3.358 -1.479 -13.692 1.00 91.69 75 MET A N 1
ATOM 561 C CA . MET A 1 75 ? 3.609 -2.295 -12.496 1.00 91.69 75 MET A CA 1
ATOM 562 C C . MET A 1 75 ? 2.271 -2.698 -11.889 1.00 91.69 75 MET A C 1
ATOM 564 O O . MET A 1 75 ? 1.395 -1.848 -11.776 1.00 91.69 75 MET A O 1
ATOM 568 N N . VAL A 1 76 ? 2.104 -3.949 -11.476 1.00 93.19 76 VAL A N 1
ATOM 569 C CA . VAL A 1 76 ? 0.844 -4.427 -10.881 1.00 93.19 76 VAL A CA 1
ATOM 570 C C . VAL A 1 76 ? 0.998 -4.514 -9.369 1.00 93.19 76 VAL A C 1
ATOM 572 O O . VAL A 1 76 ? 1.974 -5.089 -8.900 1.00 93.19 76 VAL A O 1
ATOM 575 N N . ILE A 1 77 ? 0.036 -3.969 -8.624 1.00 93.75 77 ILE A N 1
ATOM 576 C CA . ILE A 1 77 ? 0.001 -3.919 -7.158 1.00 93.75 77 ILE A CA 1
ATOM 577 C C . ILE A 1 77 ? -1.298 -4.574 -6.702 1.00 93.75 77 ILE A C 1
ATOM 579 O O . ILE A 1 77 ? -2.384 -4.082 -7.011 1.00 93.75 77 ILE A O 1
ATOM 583 N N . ARG A 1 78 ? -1.196 -5.685 -5.971 1.00 96.00 78 ARG A N 1
ATOM 584 C CA . ARG A 1 78 ? -2.363 -6.450 -5.521 1.00 96.00 78 ARG A CA 1
ATOM 585 C C . ARG A 1 78 ? -2.217 -6.958 -4.109 1.00 96.00 78 ARG A C 1
ATOM 587 O O . ARG A 1 78 ? -1.143 -7.413 -3.733 1.00 96.00 78 ARG A O 1
ATOM 594 N N . GLY A 1 79 ? -3.314 -6.986 -3.372 1.00 96.44 79 GLY A N 1
ATOM 595 C CA . GLY A 1 79 ? -3.356 -7.662 -2.085 1.00 96.44 79 GLY A CA 1
ATOM 596 C C . GLY A 1 79 ? -4.528 -7.227 -1.230 1.00 96.44 79 GLY A C 1
ATOM 597 O O . GLY A 1 79 ? -5.366 -6.427 -1.643 1.00 96.44 79 GLY A O 1
ATOM 598 N N . GLU A 1 80 ? -4.557 -7.796 -0.039 1.00 95.38 80 GLU A N 1
ATOM 599 C CA . GLU A 1 80 ? -5.542 -7.521 0.994 1.00 95.38 80 GLU A CA 1
ATOM 600 C C . GLU A 1 80 ? -4.802 -6.937 2.195 1.00 95.38 80 GLU A C 1
ATOM 602 O O . GLU A 1 80 ? -3.725 -7.417 2.564 1.00 95.38 80 GLU A O 1
ATOM 607 N N . LEU A 1 81 ? -5.358 -5.871 2.756 1.00 95.38 81 LEU A N 1
ATOM 608 C CA . LEU A 1 81 ? -4.847 -5.196 3.936 1.00 95.38 81 LEU A CA 1
ATOM 609 C C . LEU A 1 81 ? -5.965 -5.099 4.971 1.00 95.38 81 LEU A C 1
ATOM 611 O O . LEU A 1 81 ? -7.109 -4.783 4.642 1.00 95.38 81 LEU A O 1
ATOM 615 N N . ASP A 1 82 ? -5.609 -5.333 6.222 1.00 95.00 82 ASP A N 1
ATOM 616 C CA . ASP A 1 82 ? -6.484 -5.166 7.368 1.00 95.00 82 ASP A CA 1
ATOM 617 C C . ASP A 1 82 ? -6.324 -3.752 7.926 1.00 95.00 82 ASP A C 1
ATOM 619 O O . ASP A 1 82 ? -5.208 -3.270 8.141 1.00 95.00 82 ASP A O 1
ATOM 623 N N . LEU A 1 83 ? -7.452 -3.088 8.175 1.00 92.38 83 LEU A N 1
ATOM 624 C CA . LEU A 1 83 ? -7.507 -1.769 8.793 1.00 92.38 83 LEU A CA 1
ATOM 625 C C . LEU A 1 83 ? -8.038 -1.873 10.217 1.00 92.38 83 LEU A C 1
ATOM 627 O O . LEU A 1 83 ? -9.024 -2.565 10.492 1.00 92.38 83 LEU A O 1
ATOM 631 N N . SER A 1 84 ? -7.434 -1.112 11.124 1.00 92.44 84 SER A N 1
ATOM 632 C CA . SER A 1 84 ? -7.939 -0.935 12.483 1.00 92.44 84 SER A CA 1
ATOM 633 C C . SER A 1 84 ? -7.718 0.489 13.005 1.00 92.44 84 SER A C 1
ATOM 635 O O . SER A 1 84 ? -6.971 1.275 12.424 1.00 92.44 84 SER A O 1
ATOM 637 N N . GLY A 1 85 ? -8.372 0.833 14.121 1.00 91.25 85 GLY A N 1
ATOM 638 C CA . GLY A 1 85 ? -8.311 2.168 14.724 1.00 91.25 85 GLY A CA 1
ATOM 639 C C . GLY A 1 85 ? -9.540 3.013 14.390 1.00 91.25 85 GLY A C 1
ATOM 640 O O . GLY A 1 85 ? -10.666 2.557 14.583 1.00 91.25 85 GLY A O 1
ATOM 641 N N . MET A 1 86 ? -9.322 4.250 13.933 1.00 87.44 86 MET A N 1
ATOM 642 C CA . MET A 1 86 ? -10.388 5.195 13.569 1.00 87.44 86 MET A CA 1
ATOM 643 C C . MET A 1 86 ? -11.220 4.712 12.372 1.00 87.44 86 MET A C 1
ATOM 645 O O . MET A 1 86 ? -12.420 4.970 12.318 1.00 87.44 86 MET A O 1
ATOM 649 N N . LEU A 1 87 ? -10.586 3.988 11.450 1.00 83.50 87 LEU A N 1
ATOM 650 C CA . LEU A 1 87 ? -11.229 3.255 10.367 1.00 83.50 87 LEU A CA 1
ATOM 651 C C . LEU A 1 87 ? -10.870 1.777 10.527 1.00 83.50 87 LEU A C 1
ATOM 653 O O . LEU A 1 87 ? -9.704 1.439 10.725 1.00 83.50 87 LEU A O 1
ATOM 657 N N . SER A 1 88 ? -11.865 0.900 10.459 1.00 87.88 88 SER A N 1
ATOM 658 C CA . SER A 1 88 ? -11.676 -0.545 10.583 1.00 87.88 88 SER A CA 1
ATOM 659 C C . SER A 1 88 ? -12.402 -1.261 9.466 1.00 87.88 88 SER A C 1
ATOM 661 O O . SER A 1 88 ? -13.540 -0.897 9.181 1.00 87.88 88 SER A O 1
ATOM 663 N N . GLY A 1 89 ? -11.786 -2.291 8.905 1.00 88.56 89 GLY A N 1
ATOM 664 C CA . GLY A 1 89 ? -12.350 -3.024 7.780 1.00 88.56 89 GLY A CA 1
ATOM 665 C C . GLY A 1 89 ? -11.274 -3.735 6.980 1.00 88.56 89 GLY A C 1
ATOM 666 O O . GLY A 1 89 ? -10.106 -3.754 7.372 1.00 88.56 89 GLY A O 1
ATOM 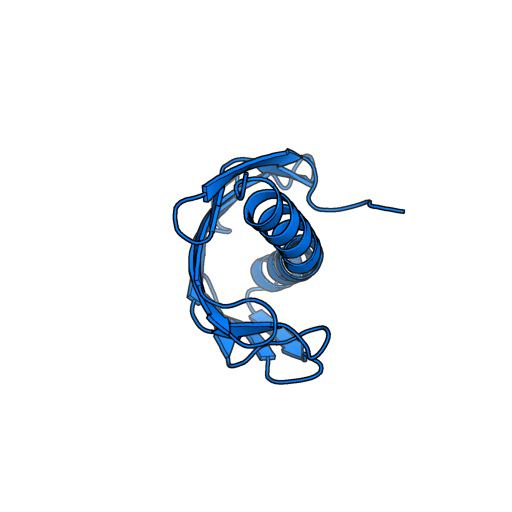667 N N . VAL A 1 90 ? -11.678 -4.299 5.848 1.00 90.94 90 VAL A N 1
ATOM 668 C CA . VAL A 1 90 ? -10.766 -4.953 4.907 1.00 90.94 90 VAL A CA 1
ATOM 669 C C . VAL A 1 90 ? -10.636 -4.106 3.650 1.00 90.94 90 VAL A C 1
ATOM 671 O O . VAL A 1 90 ? -11.624 -3.657 3.058 1.00 90.94 90 VAL A O 1
ATOM 674 N N . LEU A 1 91 ? -9.390 -3.910 3.238 1.00 91.56 91 LEU A N 1
ATOM 675 C CA . LEU A 1 91 ? -8.991 -3.143 2.077 1.00 91.56 91 LEU A CA 1
ATOM 676 C C . LEU A 1 91 ? -8.434 -4.079 1.004 1.00 91.56 91 LEU A C 1
ATOM 678 O O . LEU A 1 91 ? -7.376 -4.677 1.178 1.00 91.56 91 LEU A O 1
ATOM 682 N N . PHE A 1 92 ? -9.104 -4.157 -0.141 1.00 93.88 92 PHE A N 1
ATOM 683 C CA . PHE A 1 92 ? -8.591 -4.866 -1.312 1.00 93.88 92 PHE A CA 1
ATOM 684 C C . PHE A 1 92 ? -7.976 -3.881 -2.299 1.00 93.88 92 PHE A C 1
ATOM 686 O O . PHE A 1 92 ? -8.635 -2.936 -2.742 1.00 93.88 92 PHE A O 1
ATOM 693 N N . ILE A 1 93 ? -6.726 -4.136 -2.670 1.00 93.69 93 ILE A N 1
ATOM 694 C CA . ILE A 1 93 ? -5.971 -3.366 -3.654 1.00 93.69 93 ILE A CA 1
ATOM 695 C C . ILE A 1 93 ? -5.884 -4.173 -4.950 1.00 93.69 93 ILE A C 1
ATOM 697 O O . ILE A 1 93 ? -5.372 -5.294 -4.949 1.00 93.69 93 ILE A O 1
ATOM 701 N N . ASP A 1 94 ? -6.342 -3.590 -6.057 1.00 94.56 94 ASP A N 1
ATOM 702 C CA . ASP A 1 94 ? -6.043 -4.046 -7.418 1.00 94.56 94 ASP A CA 1
ATOM 703 C C . ASP A 1 94 ? -5.732 -2.821 -8.278 1.00 94.56 94 ASP A C 1
ATOM 705 O O . ASP A 1 94 ? -6.613 -2.191 -8.868 1.00 94.56 94 ASP A O 1
ATOM 709 N N . LEU A 1 95 ? -4.459 -2.437 -8.272 1.00 93.19 95 LEU A N 1
ATOM 710 C CA . LEU A 1 95 ? -3.963 -1.249 -8.949 1.00 93.19 95 LEU A CA 1
ATOM 711 C C . LEU A 1 95 ? -2.855 -1.605 -9.930 1.00 93.19 95 LEU A C 1
ATOM 713 O O . LEU A 1 95 ? -2.129 -2.591 -9.793 1.00 93.19 95 LEU A O 1
ATOM 717 N N . SER A 1 96 ? -2.675 -0.723 -10.897 1.00 93.44 96 SER A N 1
ATOM 718 C CA . SER A 1 96 ? -1.514 -0.679 -11.762 1.00 93.44 96 SER A CA 1
ATOM 719 C C . SER A 1 96 ? -0.866 0.699 -11.691 1.00 93.44 96 SER A C 1
ATOM 721 O O . SER A 1 96 ? -1.560 1.702 -11.553 1.00 93.44 96 SER A O 1
ATOM 723 N N . TYR A 1 97 ? 0.461 0.761 -11.765 1.00 91.88 97 TYR A N 1
ATOM 724 C CA . TYR A 1 97 ? 1.233 1.998 -11.778 1.00 91.88 97 TYR A CA 1
ATOM 725 C C . TYR A 1 97 ? 2.068 2.086 -13.050 1.00 91.88 97 TYR A C 1
ATOM 727 O O . TYR A 1 97 ? 2.960 1.270 -13.299 1.00 91.8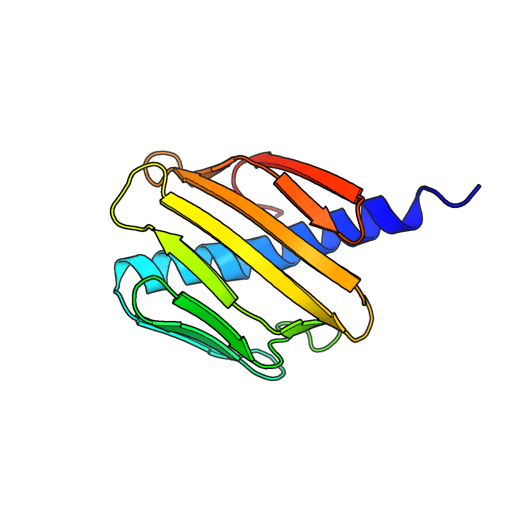8 97 TYR A O 1
ATOM 735 N N . ASN A 1 98 ? 1.811 3.110 -13.856 1.00 90.88 98 ASN A N 1
ATOM 736 C CA . ASN A 1 98 ? 2.591 3.380 -15.051 1.00 90.88 98 ASN A CA 1
ATOM 737 C C . ASN A 1 98 ? 3.711 4.376 -14.721 1.00 90.88 98 ASN A C 1
ATOM 739 O O . ASN A 1 98 ? 3.470 5.559 -14.488 1.00 90.88 98 ASN A O 1
ATOM 743 N N . SER A 1 99 ? 4.963 3.912 -14.741 1.00 85.44 99 SER A N 1
ATOM 744 C CA . SER A 1 99 ? 6.116 4.758 -14.389 1.00 85.44 99 SER A CA 1
ATOM 745 C C . SER A 1 99 ? 6.436 5.823 -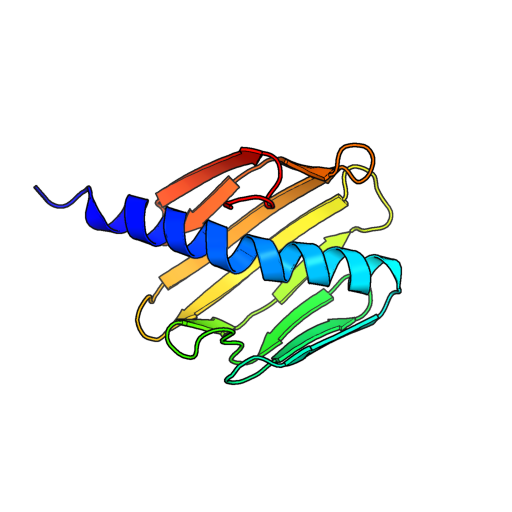15.442 1.00 85.44 99 SER A C 1
ATOM 747 O O . SER A 1 99 ? 7.082 6.820 -15.129 1.00 85.44 99 SER A O 1
ATOM 749 N N . SER A 1 100 ? 5.948 5.660 -16.677 1.00 87.06 100 SER A N 1
ATOM 750 C CA . SER A 1 100 ? 6.198 6.612 -17.768 1.00 87.06 100 SER A CA 1
ATOM 751 C C . SER A 1 100 ? 5.401 7.908 -17.603 1.00 87.06 100 SER A C 1
ATOM 753 O O . SER A 1 100 ? 5.836 8.960 -18.066 1.00 87.06 100 SER A O 1
ATOM 755 N N . ASN A 1 101 ? 4.233 7.847 -16.957 1.00 87.06 101 ASN A N 1
ATOM 756 C CA . ASN A 1 101 ? 3.362 9.006 -16.723 1.00 87.06 101 ASN A CA 1
ATOM 757 C C . ASN A 1 101 ? 3.045 9.250 -15.233 1.00 87.06 101 ASN A C 1
ATOM 759 O O . ASN A 1 101 ? 2.484 10.294 -14.896 1.00 87.06 101 ASN A O 1
ATOM 763 N N . GLY A 1 102 ? 3.443 8.335 -14.347 1.00 85.00 102 GLY A N 1
ATOM 764 C CA . GLY A 1 102 ? 3.229 8.409 -12.905 1.00 85.00 102 GLY A CA 1
ATOM 765 C C . GLY A 1 102 ? 1.773 8.219 -12.478 1.00 85.00 102 GLY A C 1
ATOM 766 O O . GLY A 1 102 ? 1.396 8.737 -11.429 1.00 85.00 102 GLY A O 1
ATOM 767 N N . VAL A 1 103 ? 0.953 7.555 -13.296 1.00 88.44 103 VAL A N 1
ATOM 768 C CA . VAL A 1 103 ? -0.489 7.375 -13.066 1.00 88.44 103 VAL A CA 1
ATOM 769 C C . VAL A 1 103 ? -0.763 6.011 -12.444 1.00 88.44 103 VAL A C 1
ATOM 771 O O . VAL A 1 103 ? -0.190 5.009 -12.880 1.00 88.44 103 VAL A O 1
ATOM 774 N N . PHE A 1 104 ? -1.662 5.992 -11.460 1.00 89.38 104 PHE A N 1
ATOM 775 C CA . PHE A 1 104 ? -2.289 4.775 -10.968 1.00 89.38 104 PHE A CA 1
ATOM 776 C C . PHE A 1 104 ? -3.639 4.565 -11.652 1.00 89.38 104 PHE A C 1
ATOM 778 O O . PHE A 1 104 ? -4.394 5.517 -11.849 1.00 89.38 104 PHE A O 1
ATOM 785 N N . ASP A 1 105 ? -3.936 3.317 -11.989 1.00 91.75 105 ASP A N 1
ATOM 786 C CA . ASP A 1 105 ? -5.203 2.905 -12.592 1.00 91.75 105 ASP A CA 1
ATOM 787 C C . ASP A 1 105 ? -5.684 1.592 -11.971 1.00 91.75 105 ASP A C 1
ATOM 789 O O . ASP A 1 105 ? -4.872 0.691 -11.744 1.00 91.75 105 ASP A O 1
ATOM 793 N N . GLY A 1 106 ? -6.979 1.478 -11.686 1.00 92.44 106 GLY A N 1
ATOM 794 C CA . GLY A 1 106 ? -7.591 0.280 -11.116 1.00 92.44 106 GLY A CA 1
ATOM 795 C C . GLY A 1 106 ? -8.648 0.605 -10.066 1.00 92.44 106 GLY A C 1
ATOM 796 O O . GLY A 1 106 ? -9.412 1.563 -10.203 1.00 92.44 106 GLY A O 1
ATOM 797 N N . ALA A 1 107 ? -8.716 -0.210 -9.016 1.00 91.12 107 ALA A N 1
ATOM 798 C CA . ALA A 1 107 ? -9.684 -0.032 -7.947 1.00 91.12 107 ALA A CA 1
ATOM 799 C C . ALA A 1 107 ? -9.109 -0.345 -6.566 1.00 91.12 107 ALA A C 1
ATOM 801 O O . ALA A 1 107 ? -8.297 -1.252 -6.372 1.00 91.12 107 ALA A O 1
ATOM 802 N N . ILE A 1 108 ? -9.617 0.396 -5.590 1.00 89.50 108 ILE A N 1
ATOM 803 C CA . ILE A 1 108 ? -9.481 0.103 -4.171 1.00 89.50 108 ILE A CA 1
ATOM 804 C C . ILE A 1 108 ? -10.874 -0.237 -3.649 1.00 89.50 108 ILE A C 1
ATOM 806 O O . ILE A 1 108 ? -11.840 0.461 -3.953 1.00 89.50 108 ILE A O 1
ATOM 810 N N . THR A 1 109 ? -10.998 -1.318 -2.884 1.00 89.19 109 THR A N 1
ATOM 811 C CA . THR A 1 109 ? -12.277 -1.725 -2.291 1.00 89.19 109 THR A CA 1
ATOM 812 C C . THR A 1 109 ? -12.178 -1.706 -0.779 1.00 89.19 109 THR A C 1
ATOM 814 O O . THR A 1 109 ? -11.324 -2.393 -0.232 1.00 89.19 109 THR A O 1
ATOM 817 N N . VAL A 1 110 ? -13.059 -0.962 -0.115 1.00 85.38 110 VAL A N 1
ATOM 818 C CA . VAL A 1 110 ? -13.127 -0.869 1.351 1.00 85.38 110 VAL A CA 1
ATOM 819 C C . VAL A 1 110 ? -14.459 -1.445 1.801 1.00 85.38 110 VAL A C 1
ATOM 821 O O . VAL A 1 110 ? -15.498 -0.905 1.430 1.00 85.38 110 VAL A O 1
ATOM 824 N N . ASP A 1 111 ? -14.456 -2.559 2.535 1.00 82.81 111 ASP A N 1
ATOM 825 C CA . ASP A 1 111 ? -15.683 -3.212 3.029 1.00 82.81 111 ASP A CA 1
ATOM 826 C C . ASP A 1 111 ? -16.776 -3.398 1.950 1.00 82.81 111 ASP A C 1
ATOM 828 O O . ASP A 1 111 ? -17.976 -3.231 2.178 1.00 82.81 111 ASP A O 1
ATOM 832 N N . GLY A 1 112 ? -16.353 -3.731 0.726 1.00 80.31 112 GLY A N 1
ATOM 833 C CA . GLY A 1 112 ? -17.234 -3.927 -0.432 1.00 80.31 112 GLY A CA 1
ATOM 834 C C . GLY A 1 112 ? -17.634 -2.649 -1.183 1.00 80.31 112 GLY A C 1
ATOM 835 O O . GLY A 1 112 ? -18.314 -2.739 -2.205 1.00 80.31 112 GLY A O 1
ATOM 836 N N . VAL A 1 113 ? -17.203 -1.468 -0.733 1.00 82.69 113 VAL A N 1
ATOM 837 C CA . VAL A 1 113 ? -17.335 -0.204 -1.470 1.00 82.69 113 VAL A CA 1
ATOM 838 C C . VAL A 1 113 ? -16.180 -0.076 -2.455 1.00 82.69 113 VAL A C 1
ATOM 840 O O . VAL A 1 113 ? -15.024 0.010 -2.053 1.00 82.69 113 VAL A O 1
ATOM 843 N N . HIS A 1 114 ? -16.494 -0.053 -3.749 1.00 84.94 114 HIS A N 1
ATOM 844 C CA . HIS A 1 114 ? -15.504 0.087 -4.815 1.00 84.94 114 HIS A CA 1
ATOM 845 C C . HIS A 1 114 ? -15.222 1.559 -5.131 1.00 84.94 114 HIS A C 1
ATOM 847 O O . HIS A 1 114 ? -16.121 2.292 -5.543 1.00 84.94 114 HIS A O 1
ATOM 853 N N . VAL A 1 115 ? -13.958 1.959 -5.011 1.00 84.50 115 VAL A N 1
ATOM 854 C CA . VAL A 1 115 ? -13.444 3.274 -5.399 1.00 84.50 115 VAL A CA 1
ATOM 855 C C . VAL A 1 115 ? -12.534 3.095 -6.609 1.00 84.50 115 VAL A C 1
ATOM 857 O O . VAL A 1 115 ? -11.471 2.478 -6.521 1.00 84.50 115 VAL A O 1
ATOM 860 N N . ALA A 1 116 ? -12.970 3.606 -7.760 1.00 87.00 116 A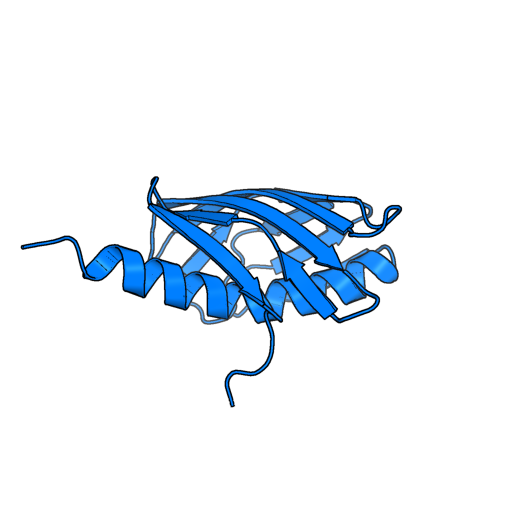LA A N 1
ATOM 861 C CA . ALA A 1 116 ? -12.151 3.610 -8.965 1.00 87.00 116 ALA A CA 1
ATOM 862 C C . ALA A 1 116 ? -11.021 4.635 -8.823 1.00 87.00 116 ALA A C 1
ATOM 864 O O . ALA A 1 116 ? -11.258 5.777 -8.431 1.00 87.00 116 ALA A O 1
ATOM 865 N N . VAL A 1 117 ? -9.808 4.228 -9.182 1.00 86.31 117 VAL A N 1
ATOM 866 C CA . VAL A 1 117 ? -8.619 5.079 -9.205 1.00 86.31 117 VAL A CA 1
ATOM 867 C C . VAL A 1 117 ? -8.165 5.170 -10.653 1.00 86.31 117 VAL A C 1
ATOM 869 O O . VAL A 1 117 ? -7.941 4.150 -11.290 1.00 86.31 117 VAL A O 1
ATOM 872 N N . SER A 1 118 ? -8.054 6.383 -11.185 1.00 85.00 118 SER A N 1
ATOM 873 C CA . SER A 1 118 ? -7.556 6.638 -12.545 1.00 85.00 118 SER A CA 1
ATOM 874 C C . SER A 1 118 ? -6.850 7.992 -12.566 1.00 85.00 118 SER A C 1
ATOM 876 O O . SER A 1 118 ? -7.196 8.908 -13.318 1.00 85.00 118 SER A O 1
ATOM 878 N N . GLU A 1 119 ? -5.879 8.157 -11.679 1.00 79.75 119 GLU A N 1
ATOM 879 C CA . GLU A 1 119 ? -5.178 9.420 -11.517 1.00 79.75 119 GLU A CA 1
ATOM 880 C C . GLU A 1 119 ? -3.777 9.229 -10.949 1.00 79.75 119 GLU A C 1
ATOM 882 O O . GLU A 1 119 ? -3.363 8.148 -10.524 1.00 79.75 119 GLU A O 1
ATOM 887 N N . ARG A 1 120 ? -3.000 10.310 -10.964 1.00 74.06 120 ARG A N 1
ATOM 888 C CA . ARG A 1 120 ? -1.772 10.340 -10.181 1.00 74.06 120 ARG A CA 1
ATOM 889 C C . ARG A 1 120 ? -2.211 10.347 -8.722 1.00 74.06 120 ARG A C 1
ATOM 891 O O . ARG A 1 120 ? -2.839 11.305 -8.293 1.00 74.06 120 ARG A O 1
ATOM 898 N N . LEU A 1 121 ? -1.826 9.330 -7.956 1.00 67.69 121 LEU A N 1
ATOM 899 C CA . LEU A 1 121 ? -1.959 9.315 -6.494 1.00 67.69 121 LEU A CA 1
ATOM 900 C C . LEU A 1 121 ? -0.995 10.329 -5.830 1.00 67.69 121 LEU A C 1
ATOM 902 O O . LEU A 1 121 ? -0.455 10.108 -4.757 1.00 67.69 121 LEU A O 1
ATOM 906 N N . CYS A 1 122 ? -0.726 11.460 -6.478 1.00 58.53 122 CYS A N 1
ATOM 907 C CA . CYS A 1 122 ? 0.020 12.561 -5.907 1.00 58.53 122 CYS A CA 1
ATOM 908 C C . CYS A 1 122 ? -0.529 13.893 -6.413 1.00 58.53 122 CYS A C 1
ATOM 910 O O . CYS A 1 122 ? -0.958 14.003 -7.564 1.00 58.53 122 CYS A O 1
ATOM 912 N N . CYS A 1 123 ? -0.432 14.892 -5.528 1.00 44.16 123 CYS A N 1
ATOM 913 C CA . CYS A 1 123 ? -0.867 16.284 -5.675 1.00 44.16 123 CYS A CA 1
ATOM 914 C C . CYS A 1 123 ? -2.319 16.564 -5.247 1.00 44.16 123 CYS A C 1
ATOM 916 O O . CYS A 1 123 ? -3.133 17.011 -6.052 1.00 44.16 123 CYS A O 1
ATOM 918 N N . ILE A 1 124 ? -2.608 16.434 -3.949 1.00 37.91 124 ILE A N 1
ATOM 919 C CA . ILE A 1 124 ? -3.459 17.440 -3.298 1.00 37.91 124 ILE A CA 1
ATOM 920 C C . ILE A 1 124 ? -2.496 18.462 -2.696 1.00 37.91 124 ILE A C 1
ATOM 922 O O . ILE A 1 124 ? -1.611 18.092 -1.927 1.00 37.91 124 ILE A O 1
ATOM 926 N N . ASN A 1 125 ? -2.600 19.705 -3.172 1.00 33.22 125 ASN A N 1
ATOM 927 C CA . ASN A 1 125 ? -1.874 20.861 -2.637 1.00 33.22 125 ASN A CA 1
ATOM 928 C C . ASN A 1 125 ? -2.205 21.104 -1.165 1.00 33.22 125 ASN A C 1
ATOM 930 O O . ASN A 1 125 ? -3.397 20.957 -0.814 1.00 33.22 125 ASN A O 1
#

Sequence (125 aa):
MQMQTGEFEATNLVQTLAVTFQQGIVAAQAGEGSIEGISGKFSVVGDRWRFEGYSPEGEVFIDGELTVDATQQPMVIRGELDLSGMLSGVLFIDLSYNSSNGVFDGAITVDGVHVAVSERLCCIN

Radius of gyration: 13.8 Å; chains: 1; bounding box: 46×29×33 Å

Secondary structure (DSSP, 8-state):
--SHHHHHHHHHHHHHHHHHHHHHHHHHHHTEEEEE-SEEEEEEETTEEEEEEEESSSSEEEEEEEEEETTSSSEEEEEEEEEEESS-EEEEEEEEEETTTTEEEEEEEETTEEEEEEE-S----

Foldseek 3Di:
DPPPPVVVVVVVVLLVVLVVVVVLLVQQVVQWDKDAAVDFIWIGHHQKIAFDQHHNPPAKGKGDIWGWQPVDPQIWIWDKIAIDGNDGFIKTDTWTAGPVVQAIFDWIAGNNDIDTGTGNSDDPD